Protein AF-A0A0D6QBP7-F1 (afdb_monomer)

Mean predicted aligned error: 10.0 Å

Secondary structure (DSSP, 8-state):
-----------------TTTHHHHHHHHHHHHHHTTSSSGGGEEEEEEEEEEETTEEEEEEEEEES---TTSPPEEEEEETT-S--EEE--PPPPS---GGGHHHHHHHHHHHHHHHHTTSS-TTHHHHHHHHHHHHHHHHHHT---

Solvent-accessible surface area (backbone atoms only — not comparable to full-atom values): 8855 Å² total; per-residue (Å²): 137,90,81,86,81,84,81,80,78,86,70,85,73,79,74,82,53,86,72,60,57,57,55,52,53,46,54,51,41,51,51,46,51,21,65,73,43,98,55,44,87,40,52,36,76,46,79,73,46,77,49,80,54,98,92,36,49,32,37,23,31,33,39,25,85,36,84,61,62,97,87,47,80,46,23,38,33,30,28,52,66,92,59,82,78,54,45,63,20,68,65,72,77,82,59,92,67,78,58,80,92,45,49,65,60,53,54,59,38,48,51,30,37,42,56,28,31,76,70,62,55,41,64,84,62,52,37,58,56,52,48,54,55,44,49,51,40,56,49,54,49,61,73,74,66,79,128

Organism: NCBI:txid1234668

Foldseek 3Di:
DDDDDDPDDPPPPPPPVVPPVLVVQQVVQLQQVLVVDPHSVQKDWDPWDWDDDPNWIKIWTWIDRHDDPPPDFTWIWMDTRPDRHIQTARNDAQDLADDPVCLVVLVVNLVSVVVCVVRVNDPPCPSVVRVVSNVVNVVVCVVVPDD

Sequence (147 aa):
MAGVSLCLFSGLAHAAGSGRGGSAVITEAERHVAATLPDPHAATFRNATVHAMDGAAVVCGEMAEHSPPADGVYKKFGYVQGQGDPVIFSGRPVPAKIQFNEVNSWLNDSIKLEDLEEMGCVPKGTYHHYNEQLNQVLAQRSQFGVN

pLDDT: mean 83.31, std 18.6, range [36.88, 97.94]

Structure (mmCIF, N/CA/C/O backbone):
data_AF-A0A0D6QBP7-F1
#
_entry.id   AF-A0A0D6QBP7-F1
#
loop_
_atom_site.group_PDB
_atom_site.id
_atom_site.type_symbol
_atom_site.label_atom_id
_atom_site.label_alt_id
_atom_site.label_comp_id
_atom_site.label_asym_id
_atom_site.label_entity_id
_atom_site.label_seq_id
_atom_site.pdbx_PDB_ins_code
_atom_site.Cartn_x
_atom_site.Cartn_y
_atom_site.Cartn_z
_atom_site.occupancy
_atom_site.B_iso_or_equiv
_atom_site.auth_seq_id
_atom_site.auth_comp_id
_atom_site.auth_asym_id
_atom_site.auth_atom_id
_atom_site.pdbx_PDB_model_num
ATOM 1 N N . MET A 1 1 ? 20.057 -38.664 -52.400 1.00 41.69 1 MET A N 1
ATOM 2 C CA . MET A 1 1 ? 20.230 -37.204 -52.245 1.00 41.69 1 MET A CA 1
ATOM 3 C C . MET A 1 1 ? 19.221 -36.732 -51.214 1.00 41.69 1 MET A C 1
ATOM 5 O O . MET A 1 1 ? 18.030 -36.833 -51.466 1.00 41.69 1 MET A O 1
ATOM 9 N N . ALA A 1 2 ? 19.693 -36.357 -50.025 1.00 37.66 2 ALA A N 1
ATOM 10 C CA . ALA A 1 2 ? 18.860 -35.879 -48.926 1.00 37.66 2 ALA A CA 1
ATOM 11 C C . ALA A 1 2 ? 18.540 -34.392 -49.137 1.00 37.66 2 ALA A C 1
ATOM 13 O O . ALA A 1 2 ? 19.458 -33.585 -49.250 1.00 37.66 2 ALA A O 1
ATOM 14 N N . GLY A 1 3 ? 17.255 -34.045 -49.215 1.00 43.06 3 GLY A N 1
ATOM 15 C CA . GLY A 1 3 ? 16.775 -32.665 -49.245 1.00 43.06 3 GLY A CA 1
ATOM 16 C C . GLY A 1 3 ? 16.045 -32.359 -47.944 1.00 43.06 3 GLY A C 1
ATOM 17 O O . GLY A 1 3 ? 14.902 -32.769 -47.770 1.00 43.06 3 GLY A O 1
ATOM 18 N N . VAL A 1 4 ? 16.725 -31.684 -47.018 1.00 47.56 4 VAL A N 1
ATOM 19 C CA . VAL A 1 4 ? 16.143 -31.185 -45.768 1.00 47.56 4 VAL A CA 1
ATOM 20 C C . VAL A 1 4 ? 15.403 -29.888 -46.089 1.00 47.56 4 VAL A C 1
ATOM 22 O O . VAL A 1 4 ? 16.023 -28.916 -46.511 1.00 47.56 4 VAL A O 1
ATOM 25 N N . SER A 1 5 ? 14.084 -29.867 -45.901 1.00 51.81 5 SER A N 1
ATOM 26 C CA . SER A 1 5 ? 13.292 -28.637 -45.944 1.00 51.81 5 SER A CA 1
ATOM 27 C C . SER A 1 5 ? 13.037 -28.182 -44.508 1.00 51.81 5 SER A C 1
ATOM 29 O O . SER A 1 5 ? 12.222 -28.765 -43.795 1.00 51.81 5 SER A O 1
ATOM 31 N N . LEU A 1 6 ? 13.805 -27.185 -44.058 1.00 46.25 6 LEU A N 1
ATOM 32 C CA . LEU A 1 6 ? 13.547 -26.470 -42.811 1.00 46.25 6 LEU A CA 1
ATOM 33 C C . LEU A 1 6 ? 12.412 -25.469 -43.052 1.00 46.25 6 LEU A C 1
ATOM 35 O O . LEU A 1 6 ? 12.645 -24.368 -43.548 1.00 46.25 6 LEU A O 1
ATOM 39 N N . CYS A 1 7 ? 11.186 -25.826 -42.674 1.00 51.19 7 CYS A N 1
ATOM 40 C CA . CYS A 1 7 ? 10.140 -24.831 -42.471 1.00 51.19 7 CYS A CA 1
ATOM 41 C C . CYS A 1 7 ? 10.378 -24.160 -41.114 1.00 51.19 7 CYS A C 1
ATOM 43 O O . CYS A 1 7 ? 10.208 -24.764 -40.056 1.00 51.19 7 CYS A O 1
ATOM 45 N N . LEU A 1 8 ? 10.838 -22.911 -41.176 1.00 44.03 8 LEU A N 1
ATOM 46 C CA . LEU A 1 8 ? 11.037 -22.017 -40.044 1.00 44.03 8 LEU A CA 1
ATOM 47 C C . LEU A 1 8 ? 9.694 -21.784 -39.339 1.00 44.03 8 LEU A C 1
ATOM 49 O O . LEU A 1 8 ? 8.816 -21.098 -39.858 1.00 44.03 8 LEU A O 1
ATOM 53 N N . PHE A 1 9 ? 9.541 -22.352 -38.145 1.00 42.59 9 PHE A N 1
ATOM 54 C CA . PHE A 1 9 ? 8.494 -21.963 -37.212 1.00 42.59 9 PHE A CA 1
ATOM 55 C C . PHE A 1 9 ? 8.791 -20.538 -36.731 1.00 42.59 9 PHE A C 1
ATOM 57 O O . PHE A 1 9 ? 9.689 -20.326 -35.917 1.00 42.59 9 PHE A O 1
ATOM 64 N N . SER A 1 10 ? 8.037 -19.552 -37.216 1.00 49.81 10 SER A N 1
ATOM 65 C CA . SER A 1 10 ? 7.959 -18.226 -36.596 1.00 49.81 10 SER A CA 1
ATOM 66 C C . SER A 1 10 ? 7.174 -18.331 -35.288 1.00 49.81 10 SER A C 1
ATOM 68 O O . SER A 1 10 ? 6.018 -17.930 -35.196 1.00 49.81 10 SER A O 1
ATOM 70 N N . GLY A 1 11 ? 7.800 -18.912 -34.267 1.00 39.12 11 GLY A N 1
ATOM 71 C CA . GLY A 1 11 ? 7.366 -18.738 -32.891 1.00 39.12 11 GLY A CA 1
ATOM 72 C C . GLY A 1 11 ? 7.745 -17.332 -32.444 1.00 39.12 11 GLY A C 1
ATOM 73 O O . GLY A 1 11 ? 8.928 -17.044 -32.267 1.00 39.12 11 GLY A O 1
ATOM 74 N N . LEU A 1 12 ? 6.757 -16.454 -32.248 1.00 45.16 12 LEU A N 1
ATOM 75 C CA . LEU A 1 12 ? 6.937 -15.277 -31.402 1.00 45.16 12 LEU A CA 1
ATOM 76 C C . LEU A 1 12 ? 7.110 -15.788 -29.965 1.00 45.16 12 LEU A C 1
ATOM 78 O O . LEU A 1 12 ? 6.155 -15.937 -29.206 1.00 45.16 12 LEU A O 1
ATOM 82 N N . ALA A 1 13 ? 8.345 -16.122 -29.606 1.00 42.44 13 ALA A N 1
ATOM 83 C CA . ALA A 1 13 ? 8.720 -16.322 -28.224 1.00 42.44 13 ALA A CA 1
ATOM 84 C C . ALA A 1 13 ? 8.676 -14.950 -27.537 1.00 42.44 13 ALA A C 1
ATOM 86 O O . ALA A 1 13 ? 9.633 -14.181 -27.608 1.00 42.44 13 ALA A O 1
ATOM 87 N N . HIS A 1 14 ? 7.563 -14.634 -26.868 1.00 42.44 14 HIS A N 1
ATOM 88 C CA . HIS A 1 14 ? 7.611 -13.708 -25.741 1.00 42.44 14 HIS A CA 1
ATOM 89 C C . HIS A 1 14 ? 8.480 -14.380 -24.682 1.00 42.44 14 HIS A C 1
ATOM 91 O O . HIS A 1 14 ? 8.023 -15.218 -23.904 1.00 42.44 14 HIS A O 1
ATOM 97 N N . ALA A 1 15 ? 9.774 -14.076 -24.728 1.00 41.31 15 ALA A N 1
ATOM 98 C CA . ALA A 1 15 ? 10.716 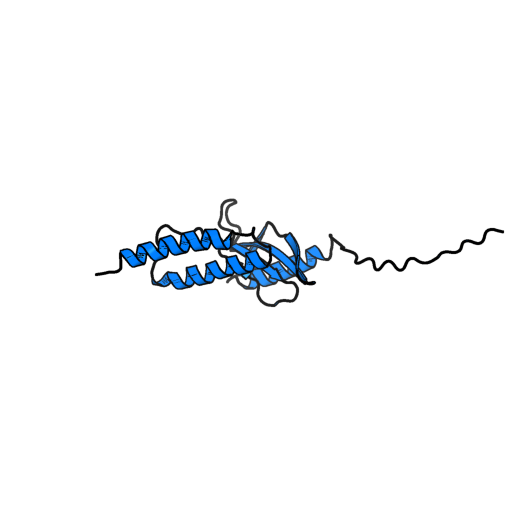-14.479 -23.712 1.00 41.31 15 ALA A CA 1
ATOM 99 C C . ALA A 1 15 ? 10.310 -13.796 -22.402 1.00 41.31 15 ALA A C 1
ATOM 101 O O . ALA A 1 15 ? 10.693 -12.661 -22.123 1.00 41.31 15 ALA A O 1
ATOM 102 N N . ALA A 1 16 ? 9.537 -14.514 -21.590 1.00 46.12 16 ALA A N 1
ATOM 103 C CA . ALA A 1 16 ? 9.472 -14.315 -20.155 1.00 46.12 16 ALA A CA 1
ATOM 104 C C . ALA A 1 16 ? 10.875 -14.594 -19.587 1.00 46.12 16 ALA A C 1
ATOM 106 O O . ALA A 1 16 ? 11.201 -15.694 -19.150 1.00 46.12 16 ALA A O 1
ATOM 107 N N . GLY A 1 17 ? 11.753 -13.595 -19.683 1.00 36.88 17 GLY A N 1
ATOM 108 C CA . GLY A 1 17 ? 13.085 -13.601 -19.094 1.00 36.88 17 GLY A CA 1
ATOM 109 C C . GLY A 1 17 ? 12.993 -13.330 -17.597 1.00 36.88 17 GLY A C 1
ATOM 110 O O . GLY A 1 17 ? 13.291 -12.224 -17.142 1.00 36.88 17 GLY A O 1
ATOM 111 N N . SER A 1 18 ? 12.594 -14.344 -16.834 1.00 51.38 18 SER A N 1
ATOM 112 C CA . SER A 1 18 ? 12.415 -14.344 -15.376 1.00 51.38 18 SER A CA 1
ATOM 113 C C . SER A 1 18 ? 13.728 -14.263 -14.573 1.00 51.38 18 SER A C 1
ATOM 115 O O . SER A 1 18 ? 13.892 -14.956 -13.577 1.00 51.38 18 SER A O 1
ATOM 117 N N . GLY A 1 19 ? 14.688 -13.429 -14.985 1.00 51.69 19 GLY A N 1
ATOM 118 C CA . GLY A 1 19 ? 15.962 -13.293 -14.260 1.00 51.69 19 GLY A CA 1
ATOM 119 C C . GLY A 1 19 ? 16.646 -11.929 -14.342 1.00 51.69 19 GLY A C 1
ATOM 120 O O . GLY A 1 19 ? 17.318 -11.537 -13.397 1.00 51.69 19 GLY A O 1
ATOM 121 N N . ARG A 1 20 ? 16.459 -11.168 -15.429 1.00 53.72 20 ARG A N 1
ATOM 122 C CA . ARG A 1 20 ? 17.006 -9.798 -15.560 1.00 53.72 20 ARG A CA 1
ATOM 123 C C . ARG A 1 20 ? 15.931 -8.723 -15.662 1.00 53.72 20 ARG A C 1
ATOM 125 O O . ARG A 1 20 ? 16.102 -7.661 -15.079 1.00 53.72 20 ARG A O 1
ATOM 132 N N . GLY A 1 21 ? 14.821 -9.016 -16.345 1.00 61.56 21 GLY A N 1
ATOM 133 C CA . GLY A 1 21 ? 13.694 -8.086 -16.459 1.00 61.56 21 GLY A CA 1
ATOM 134 C C . GLY A 1 21 ? 13.027 -7.841 -15.108 1.00 61.56 21 GLY A C 1
ATOM 135 O O . GLY A 1 21 ? 12.913 -6.699 -14.688 1.00 61.56 21 GLY A O 1
ATOM 136 N N . GLY A 1 22 ? 12.697 -8.911 -14.375 1.00 76.69 22 GLY A N 1
ATOM 137 C CA . GLY A 1 22 ? 12.060 -8.796 -13.057 1.00 76.69 22 GLY A CA 1
ATOM 138 C C . GLY A 1 22 ? 12.883 -7.990 -12.049 1.00 76.69 22 GLY A C 1
ATOM 139 O O . GLY A 1 22 ? 12.332 -7.147 -11.356 1.00 76.69 22 GLY A O 1
ATOM 140 N N . SER A 1 23 ? 14.209 -8.171 -12.025 1.00 85.88 23 SER A N 1
ATOM 141 C CA . SER A 1 23 ? 15.084 -7.396 -11.136 1.00 85.88 23 SER A CA 1
ATOM 142 C C . SER A 1 23 ? 15.069 -5.902 -11.461 1.00 85.88 23 SER A C 1
ATOM 144 O O . SER A 1 23 ? 15.041 -5.099 -10.538 1.00 85.88 23 SER A O 1
ATOM 146 N N . ALA A 1 24 ? 15.070 -5.522 -12.743 1.00 91.94 24 ALA A N 1
ATOM 147 C CA . ALA A 1 24 ? 15.031 -4.114 -13.134 1.00 91.94 24 ALA A CA 1
ATOM 148 C C . ALA A 1 24 ? 13.698 -3.450 -12.754 1.00 91.94 24 ALA A C 1
ATOM 150 O O . ALA A 1 24 ? 13.706 -2.336 -12.236 1.00 91.94 24 ALA A O 1
ATOM 151 N N . VAL A 1 25 ? 12.576 -4.153 -12.954 1.00 93.44 25 VAL A N 1
ATOM 152 C CA . VAL A 1 25 ? 11.239 -3.654 -12.591 1.00 93.44 25 VAL A CA 1
ATOM 153 C C . VAL A 1 25 ? 11.081 -3.547 -11.071 1.00 93.44 25 VAL A C 1
ATOM 155 O O . VAL A 1 25 ? 10.531 -2.564 -10.585 1.00 93.44 25 VAL A O 1
ATOM 158 N N . ILE A 1 26 ? 11.62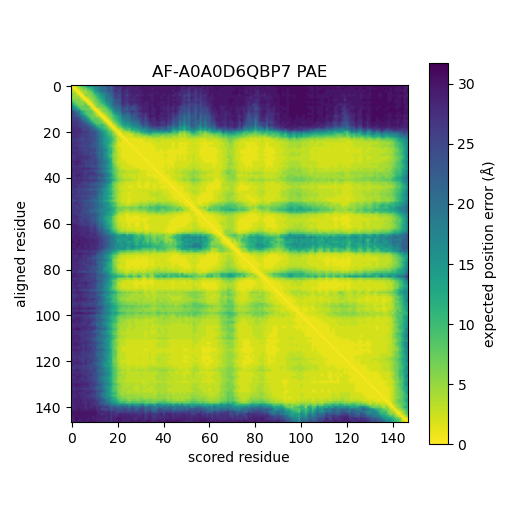1 -4.499 -10.299 1.00 95.88 26 ILE A N 1
ATOM 159 C CA . ILE A 1 26 ? 11.655 -4.396 -8.831 1.00 95.88 26 ILE A CA 1
ATOM 160 C C . ILE A 1 26 ? 12.476 -3.176 -8.400 1.00 95.88 26 ILE A C 1
ATOM 162 O O . ILE A 1 26 ? 11.995 -2.389 -7.599 1.00 95.88 26 ILE A O 1
ATOM 166 N N . THR A 1 27 ? 13.671 -2.961 -8.959 1.00 95.69 27 THR A N 1
ATOM 167 C CA . THR A 1 27 ? 14.502 -1.794 -8.612 1.00 95.69 27 THR A CA 1
ATOM 168 C C . THR A 1 27 ? 13.834 -0.462 -8.969 1.00 95.69 27 THR A C 1
ATOM 170 O O . THR A 1 27 ? 13.998 0.525 -8.254 1.00 95.69 27 THR A O 1
ATOM 173 N N . GLU A 1 28 ? 13.094 -0.407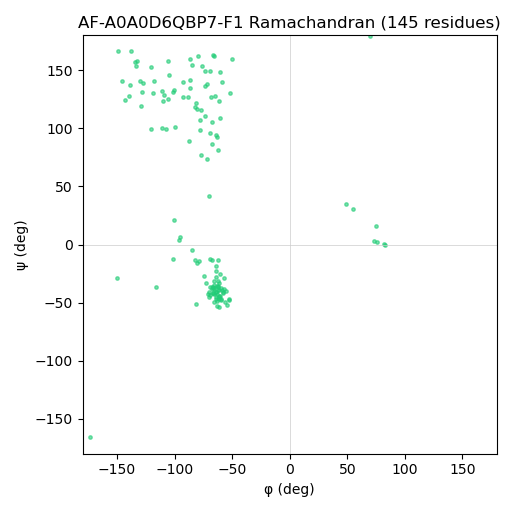 -10.077 1.00 95.62 28 GLU A N 1
ATOM 174 C CA . GLU A 1 28 ? 12.253 0.741 -10.428 1.00 95.62 28 GLU A CA 1
ATOM 175 C C . GLU A 1 28 ? 11.177 0.965 -9.358 1.00 95.62 28 GLU A C 1
ATOM 177 O O . GLU A 1 28 ? 11.131 2.042 -8.765 1.00 95.62 28 GLU A O 1
ATOM 182 N N . ALA A 1 29 ? 10.394 -0.067 -9.034 1.00 96.81 29 ALA A N 1
ATOM 183 C CA . ALA A 1 29 ? 9.356 -0.002 -8.010 1.00 96.81 29 ALA A CA 1
ATOM 184 C C . ALA A 1 29 ? 9.906 0.439 -6.646 1.00 96.81 29 ALA A C 1
ATOM 186 O O . ALA A 1 29 ? 9.388 1.376 -6.046 1.00 96.81 29 ALA A O 1
ATOM 187 N N . GLU A 1 30 ? 10.987 -0.184 -6.173 1.00 96.62 30 GLU A N 1
ATOM 188 C CA . GLU A 1 30 ? 11.644 0.151 -4.906 1.00 96.62 30 GLU A CA 1
ATOM 189 C C . GLU A 1 30 ? 12.104 1.609 -4.880 1.00 96.62 30 GLU A C 1
ATOM 191 O O . GLU A 1 30 ? 11.935 2.284 -3.870 1.00 96.62 30 GLU A O 1
ATOM 196 N N . ARG A 1 31 ? 12.616 2.144 -5.997 1.00 96.19 31 ARG A N 1
ATOM 197 C CA . ARG A 1 31 ? 12.985 3.563 -6.095 1.00 96.19 31 ARG A CA 1
ATOM 198 C C . ARG A 1 31 ? 11.769 4.476 -5.942 1.00 96.19 31 ARG A C 1
ATOM 200 O O . ARG A 1 31 ? 11.842 5.445 -5.191 1.00 96.19 31 ARG A O 1
ATOM 207 N N . HIS A 1 32 ? 10.676 4.179 -6.644 1.00 97.50 32 HIS A N 1
ATOM 208 C CA . HIS A 1 32 ? 9.440 4.964 -6.564 1.00 97.50 32 HIS A CA 1
ATOM 209 C C . HIS A 1 32 ? 8.822 4.901 -5.162 1.00 97.50 32 HIS A C 1
ATOM 211 O O . HIS A 1 32 ? 8.396 5.918 -4.624 1.00 97.50 32 HIS A O 1
ATOM 217 N N . VAL A 1 33 ? 8.836 3.727 -4.533 1.00 96.56 33 VAL A N 1
ATOM 218 C CA . VAL A 1 33 ? 8.313 3.513 -3.178 1.00 96.56 33 VAL A CA 1
ATOM 219 C C . VAL A 1 33 ? 9.195 4.192 -2.129 1.00 96.56 33 VAL A C 1
ATOM 221 O O . VAL A 1 33 ? 8.675 4.908 -1.276 1.00 96.56 33 VAL A O 1
ATOM 224 N N . ALA A 1 34 ? 10.520 4.062 -2.221 1.00 95.62 34 ALA A N 1
ATOM 225 C CA . ALA A 1 34 ? 11.462 4.740 -1.330 1.00 95.62 34 ALA A CA 1
ATOM 226 C C . ALA A 1 34 ? 11.320 6.267 -1.391 1.00 95.62 34 ALA A C 1
ATOM 228 O O . ALA A 1 34 ? 11.394 6.929 -0.361 1.00 95.62 34 ALA A O 1
ATOM 229 N N . ALA A 1 35 ? 11.062 6.829 -2.576 1.00 95.88 35 ALA A N 1
ATOM 230 C CA . ALA A 1 35 ? 10.875 8.269 -2.760 1.00 95.88 35 ALA A CA 1
ATOM 231 C C . ALA A 1 35 ? 9.663 8.847 -2.000 1.00 95.88 35 ALA A C 1
ATOM 233 O O . ALA A 1 35 ? 9.559 10.063 -1.864 1.00 95.88 35 ALA A O 1
ATOM 234 N N . THR A 1 36 ? 8.762 8.000 -1.486 1.00 93.88 36 THR A N 1
ATOM 235 C CA . THR A 1 36 ? 7.640 8.425 -0.631 1.00 93.88 36 THR A CA 1
ATOM 236 C C . THR A 1 36 ? 8.025 8.620 0.838 1.00 93.88 36 THR A C 1
ATOM 238 O O . THR A 1 36 ? 7.241 9.178 1.610 1.00 93.88 36 THR A O 1
ATOM 241 N N . LEU A 1 37 ? 9.206 8.148 1.248 1.00 92.00 37 LEU A N 1
ATOM 242 C CA . LEU A 1 37 ? 9.710 8.316 2.605 1.00 92.00 37 LEU A CA 1
ATOM 243 C C . LEU A 1 37 ? 10.417 9.670 2.775 1.00 92.00 37 LEU A C 1
ATOM 245 O O . LEU A 1 37 ? 10.980 10.194 1.812 1.00 92.00 37 LEU A O 1
ATOM 249 N N . PRO A 1 38 ? 10.469 10.211 4.008 1.00 91.31 38 PRO A N 1
ATOM 250 C CA . PRO A 1 38 ? 11.287 11.383 4.319 1.00 91.31 38 PRO A CA 1
ATOM 251 C C . PRO A 1 38 ? 12.775 11.179 3.999 1.00 91.31 38 PRO A C 1
ATOM 253 O O . PRO A 1 38 ? 13.428 12.097 3.506 1.00 91.31 38 PRO A O 1
ATOM 256 N N . ASP A 1 39 ? 13.295 9.974 4.262 1.00 92.19 39 ASP A N 1
ATOM 257 C CA . ASP A 1 39 ? 14.629 9.530 3.853 1.00 92.19 39 ASP A CA 1
ATOM 258 C C . ASP A 1 39 ? 14.521 8.279 2.959 1.00 92.19 39 ASP A C 1
ATOM 260 O O . ASP A 1 39 ? 14.374 7.160 3.466 1.00 92.19 39 ASP A O 1
ATOM 264 N N . PRO A 1 40 ? 14.612 8.432 1.625 1.00 93.00 40 PRO A N 1
ATOM 265 C CA . PRO A 1 40 ? 14.536 7.312 0.689 1.00 93.00 40 PRO A CA 1
ATOM 266 C C . PRO A 1 40 ? 15.631 6.256 0.882 1.00 93.00 40 PRO A C 1
ATOM 268 O O . PRO A 1 40 ? 15.436 5.093 0.530 1.00 93.00 40 PRO A O 1
ATOM 271 N N . HIS A 1 41 ? 16.786 6.621 1.444 1.00 91.56 41 HIS A N 1
ATOM 272 C CA . HIS A 1 41 ? 17.897 5.687 1.638 1.00 91.56 41 HIS A CA 1
ATOM 273 C C . HIS A 1 41 ? 17.706 4.773 2.851 1.00 91.56 41 HIS A C 1
ATOM 275 O O . HIS A 1 41 ? 18.401 3.764 2.972 1.00 91.56 41 HIS A O 1
ATOM 281 N N . ALA A 1 42 ? 16.753 5.093 3.727 1.00 90.44 42 ALA A N 1
ATOM 282 C CA . ALA A 1 42 ? 16.411 4.286 4.889 1.00 90.44 42 ALA A CA 1
ATOM 283 C C . ALA A 1 42 ? 15.416 3.153 4.579 1.00 90.44 42 ALA A C 1
ATOM 285 O O . ALA A 1 42 ? 15.099 2.366 5.474 1.00 90.44 42 ALA A O 1
ATOM 286 N N . ALA A 1 43 ? 14.896 3.067 3.351 1.00 93.50 43 ALA A N 1
ATOM 287 C CA . ALA A 1 43 ? 13.894 2.075 2.987 1.00 93.50 43 ALA A CA 1
ATOM 288 C C . ALA A 1 43 ? 14.455 0.646 3.068 1.00 93.50 43 ALA A C 1
ATOM 290 O O . ALA A 1 43 ? 15.470 0.319 2.453 1.00 93.50 43 ALA A O 1
ATOM 291 N N . THR A 1 44 ? 13.759 -0.229 3.794 1.00 93.38 44 THR A N 1
ATOM 292 C CA . THR A 1 44 ? 14.021 -1.673 3.784 1.00 93.38 44 THR A CA 1
ATOM 293 C C . THR A 1 44 ? 12.871 -2.387 3.088 1.00 93.38 44 THR A C 1
ATOM 295 O O . THR A 1 44 ? 11.726 -2.276 3.527 1.00 93.38 44 THR A O 1
ATOM 298 N N . PHE A 1 45 ? 13.180 -3.153 2.042 1.00 94.25 45 PHE A N 1
ATOM 299 C CA . PHE A 1 45 ? 12.203 -3.897 1.248 1.00 94.25 45 PHE A CA 1
ATOM 300 C C . PHE A 1 45 ? 12.241 -5.394 1.551 1.00 94.25 45 PHE A C 1
ATOM 302 O O . PHE A 1 45 ? 13.299 -5.965 1.824 1.00 94.25 45 PHE A O 1
ATOM 309 N N . ARG A 1 46 ? 11.080 -6.049 1.490 1.00 93.88 46 ARG A N 1
ATOM 310 C CA . ARG A 1 46 ? 10.961 -7.511 1.553 1.00 93.88 46 ARG A CA 1
ATOM 311 C C . ARG A 1 46 ? 9.759 -8.002 0.755 1.00 93.88 46 ARG A C 1
ATOM 313 O O . ARG A 1 46 ? 8.873 -7.226 0.406 1.00 93.88 46 ARG A O 1
ATOM 320 N N . ASN A 1 47 ? 9.717 -9.313 0.513 1.00 93.75 47 ASN A N 1
ATOM 321 C CA . ASN A 1 47 ? 8.585 -9.995 -0.124 1.00 93.75 47 ASN A CA 1
ATOM 322 C C . ASN A 1 47 ? 8.195 -9.408 -1.497 1.00 93.75 47 ASN A C 1
ATOM 324 O O . ASN A 1 47 ? 7.026 -9.446 -1.873 1.00 93.75 47 ASN A O 1
ATOM 328 N N . ALA A 1 48 ? 9.169 -8.868 -2.240 1.00 95.56 48 ALA A N 1
ATOM 329 C CA . ALA A 1 48 ? 8.941 -8.322 -3.571 1.00 95.56 48 ALA A CA 1
ATOM 330 C C . ALA A 1 48 ? 8.603 -9.444 -4.563 1.00 95.56 48 ALA A C 1
ATOM 332 O O . ALA A 1 48 ? 9.339 -10.423 -4.707 1.00 95.56 48 ALA A O 1
ATOM 333 N N . THR A 1 49 ? 7.486 -9.286 -5.260 1.00 95.69 49 THR A N 1
ATOM 334 C CA . THR A 1 49 ? 6.978 -10.208 -6.276 1.00 95.69 49 THR A CA 1
ATOM 335 C C . THR A 1 49 ? 6.548 -9.421 -7.503 1.00 95.69 49 THR A C 1
ATOM 337 O O . THR A 1 49 ? 6.228 -8.238 -7.405 1.00 95.69 49 THR A O 1
ATOM 340 N N . VAL A 1 50 ? 6.583 -10.070 -8.668 1.00 96.00 50 VAL A N 1
ATOM 341 C CA . VAL A 1 50 ? 6.201 -9.454 -9.941 1.00 96.00 50 VAL A CA 1
ATOM 342 C C . VAL A 1 50 ? 5.183 -10.341 -10.634 1.00 96.00 50 VAL A C 1
ATOM 344 O O . VAL A 1 50 ? 5.423 -11.539 -10.805 1.00 96.00 50 VAL A O 1
ATOM 347 N N . HIS A 1 51 ? 4.085 -9.750 -11.087 1.00 95.12 51 HIS A N 1
ATOM 348 C CA . HIS A 1 51 ? 3.100 -10.406 -11.944 1.00 95.12 51 HIS A CA 1
ATOM 349 C C . HIS A 1 51 ? 2.639 -9.473 -13.060 1.00 95.12 51 HIS A C 1
ATOM 351 O O . HIS A 1 51 ? 2.929 -8.282 -13.054 1.00 95.12 51 HIS A O 1
ATOM 357 N N . ALA A 1 52 ? 1.960 -10.025 -14.061 1.00 92.69 52 ALA A N 1
ATOM 358 C CA . ALA A 1 52 ? 1.407 -9.243 -15.161 1.00 92.69 52 ALA A CA 1
ATOM 359 C C . ALA A 1 52 ? -0.048 -8.847 -14.866 1.00 92.69 52 ALA A C 1
ATOM 361 O O . ALA A 1 52 ? -0.821 -9.672 -14.378 1.00 92.69 52 ALA A O 1
ATOM 362 N N . MET A 1 53 ? -0.420 -7.618 -15.217 1.00 87.50 53 MET A N 1
ATOM 363 C CA . MET A 1 53 ? -1.780 -7.080 -15.147 1.00 87.50 53 MET A CA 1
ATOM 364 C C . MET A 1 53 ? -1.998 -6.157 -16.348 1.00 87.50 53 MET A C 1
ATOM 366 O O . MET A 1 53 ? -1.198 -5.255 -16.576 1.00 87.50 53 MET A O 1
ATOM 370 N N . ASP A 1 54 ? -3.033 -6.413 -17.150 1.00 85.06 54 ASP A N 1
ATOM 371 C CA . ASP A 1 54 ? -3.426 -5.579 -18.301 1.00 85.06 54 ASP A CA 1
ATOM 372 C C . ASP A 1 54 ? -2.283 -5.193 -19.263 1.00 85.06 54 ASP A C 1
ATOM 374 O O . ASP A 1 54 ? -2.250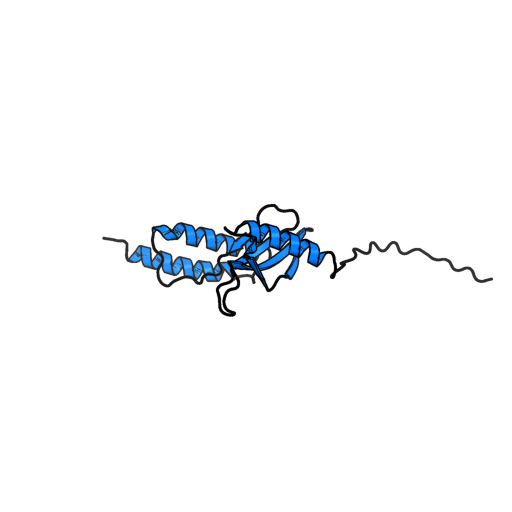 -4.109 -19.841 1.00 85.06 54 ASP A O 1
ATOM 378 N N . GLY A 1 55 ? -1.321 -6.103 -19.456 1.00 85.00 55 GLY A N 1
ATOM 379 C CA . GLY A 1 55 ? -0.168 -5.889 -20.338 1.00 85.00 55 GLY A CA 1
ATOM 380 C C . GLY A 1 55 ? 0.985 -5.087 -19.721 1.00 85.00 55 GLY A C 1
ATOM 381 O O . GLY A 1 55 ? 2.004 -4.907 -20.386 1.00 85.00 55 GLY A O 1
ATOM 382 N N . ALA A 1 56 ? 0.869 -4.665 -18.461 1.00 89.19 56 ALA A N 1
ATOM 383 C CA . ALA A 1 56 ? 1.946 -4.090 -17.662 1.00 89.19 56 ALA A CA 1
ATOM 384 C C . ALA A 1 56 ? 2.450 -5.088 -16.604 1.00 89.19 56 ALA A C 1
ATOM 386 O O . ALA A 1 56 ? 1.753 -6.031 -16.220 1.00 89.19 56 ALA A O 1
ATOM 387 N N . ALA A 1 57 ? 3.679 -4.888 -16.126 1.00 94.81 57 ALA A N 1
ATOM 388 C CA . ALA A 1 57 ? 4.182 -5.591 -14.951 1.00 94.81 57 ALA A CA 1
ATOM 389 C C . ALA A 1 57 ? 3.777 -4.831 -13.683 1.00 94.81 57 ALA A C 1
ATOM 391 O O . ALA A 1 57 ? 3.936 -3.616 -13.609 1.00 94.81 57 ALA A O 1
ATOM 392 N N . VAL A 1 58 ? 3.293 -5.549 -12.679 1.00 96.69 58 VAL A N 1
ATOM 393 C CA . VAL A 1 58 ? 2.989 -5.031 -11.347 1.00 96.69 58 VAL A CA 1
ATOM 394 C C . VAL A 1 58 ? 3.982 -5.626 -10.366 1.00 96.69 58 VAL A C 1
ATOM 396 O O . VAL A 1 58 ? 4.224 -6.833 -10.377 1.00 96.69 58 VAL A O 1
ATOM 399 N N . VAL A 1 59 ? 4.564 -4.778 -9.525 1.00 97.62 59 VAL A N 1
ATOM 400 C CA . VAL A 1 59 ? 5.420 -5.172 -8.410 1.00 97.62 59 VAL A CA 1
ATOM 401 C C . VAL A 1 59 ? 4.653 -4.985 -7.118 1.00 97.62 59 VAL A C 1
ATOM 403 O O . VAL A 1 59 ? 4.192 -3.884 -6.826 1.00 97.62 59 VAL A O 1
ATOM 406 N N . CYS A 1 60 ? 4.570 -6.045 -6.329 1.00 97.94 60 CYS A N 1
ATOM 407 C CA . CYS A 1 60 ? 3.960 -6.031 -5.009 1.00 97.94 60 CYS A CA 1
ATOM 408 C C . CYS A 1 60 ? 5.005 -6.388 -3.967 1.00 97.94 60 CYS A C 1
ATOM 410 O O . CYS A 1 60 ? 5.823 -7.283 -4.189 1.00 97.94 60 CYS A O 1
ATOM 412 N N . GLY A 1 61 ? 4.969 -5.733 -2.816 1.00 96.88 61 GLY A N 1
ATOM 413 C CA . GLY A 1 61 ? 5.912 -6.038 -1.755 1.00 96.88 61 GLY A CA 1
ATOM 414 C C . GLY A 1 61 ? 5.617 -5.308 -0.462 1.00 96.88 61 GLY A C 1
ATOM 415 O O . GLY A 1 61 ? 4.536 -4.758 -0.243 1.00 96.88 61 GLY A O 1
ATOM 416 N N . GLU A 1 62 ? 6.608 -5.332 0.415 1.00 96.06 62 GLU A N 1
ATOM 417 C CA . GLU A 1 62 ? 6.547 -4.714 1.726 1.00 96.06 62 GLU A CA 1
ATOM 418 C C . GLU A 1 62 ? 7.752 -3.798 1.940 1.00 96.06 62 GLU A C 1
ATOM 420 O O . GLU A 1 62 ? 8.878 -4.150 1.585 1.00 96.06 62 GLU A O 1
ATOM 425 N N . MET A 1 63 ? 7.516 -2.632 2.538 1.00 95.06 63 MET A N 1
ATOM 426 C CA . MET A 1 63 ? 8.531 -1.628 2.847 1.00 95.06 63 MET A CA 1
ATOM 427 C C . MET A 1 63 ? 8.411 -1.188 4.306 1.00 95.06 63 MET A C 1
ATOM 429 O O . MET A 1 63 ? 7.313 -0.956 4.810 1.00 95.06 63 MET A O 1
ATOM 433 N N . ALA A 1 64 ? 9.544 -0.988 4.964 1.00 91.88 64 ALA A N 1
ATOM 434 C CA . ALA A 1 64 ? 9.621 -0.243 6.209 1.00 91.88 64 ALA A CA 1
ATOM 435 C C . ALA A 1 64 ? 10.556 0.962 6.085 1.00 91.88 64 ALA A C 1
ATOM 437 O O . ALA A 1 64 ? 11.489 0.973 5.281 1.00 91.88 64 ALA A O 1
ATOM 438 N N . GLU A 1 65 ? 10.277 1.972 6.902 1.00 86.44 65 GLU A N 1
ATOM 439 C CA . GLU A 1 65 ? 11.187 3.084 7.149 1.00 86.44 65 GLU A CA 1
ATOM 440 C C . GLU A 1 65 ? 12.192 2.619 8.208 1.00 86.44 65 GLU A C 1
ATOM 442 O O . GLU A 1 65 ? 11.796 2.236 9.311 1.00 86.44 65 GLU A O 1
ATOM 447 N N . HIS A 1 66 ? 13.476 2.596 7.845 1.00 80.69 66 HIS A N 1
ATOM 448 C CA . HIS A 1 66 ? 14.564 1.933 8.572 1.00 80.69 66 HIS A CA 1
ATOM 449 C C . HIS A 1 66 ? 14.481 0.402 8.532 1.00 80.69 66 HIS A C 1
ATOM 451 O O . HIS A 1 66 ? 13.608 -0.175 7.891 1.00 80.69 66 HIS A O 1
ATOM 457 N N . SER A 1 67 ? 15.448 -0.271 9.160 1.00 74.12 67 SER A N 1
ATOM 458 C CA . SER A 1 67 ? 15.435 -1.722 9.357 1.00 74.12 67 SER A CA 1
ATOM 459 C C . SER A 1 67 ? 14.682 -2.045 10.650 1.00 74.12 67 SER A C 1
ATOM 461 O O . SER A 1 67 ? 15.307 -2.068 11.716 1.00 74.12 67 SER A O 1
ATOM 463 N N . PRO A 1 68 ? 13.349 -2.232 10.610 1.00 73.19 68 PRO A N 1
ATOM 464 C CA . PRO A 1 68 ? 12.600 -2.557 11.807 1.00 73.19 68 PRO A CA 1
ATOM 465 C C . PRO A 1 68 ? 12.996 -3.954 12.315 1.00 73.19 68 PRO A C 1
ATOM 467 O O . PRO A 1 68 ? 13.551 -4.766 11.565 1.00 73.19 68 PRO A O 1
ATOM 470 N N . PRO A 1 69 ? 12.673 -4.270 13.579 1.00 67.62 69 PRO A N 1
ATOM 471 C CA . PRO A 1 69 ? 12.688 -5.643 14.073 1.00 67.62 69 PRO A CA 1
ATOM 472 C C . PRO A 1 69 ? 11.902 -6.587 13.147 1.00 67.62 69 PRO A C 1
ATOM 474 O O . PRO A 1 69 ? 11.039 -6.151 12.384 1.00 67.62 69 PRO A O 1
ATOM 477 N N . ALA A 1 70 ? 12.168 -7.894 13.219 1.00 68.88 70 ALA A N 1
ATOM 478 C CA . ALA A 1 70 ? 11.534 -8.881 12.336 1.00 68.88 70 ALA A CA 1
ATOM 479 C C . ALA A 1 70 ? 9.988 -8.876 12.404 1.00 68.88 70 ALA A C 1
ATOM 481 O O . ALA A 1 70 ? 9.322 -9.177 11.410 1.00 68.88 70 ALA A O 1
ATOM 482 N N . ASP A 1 71 ? 9.435 -8.502 13.559 1.00 68.12 71 ASP A N 1
ATOM 483 C CA . ASP A 1 71 ? 8.012 -8.337 13.877 1.00 68.12 71 ASP A CA 1
ATOM 484 C C . ASP A 1 71 ? 7.503 -6.891 13.725 1.00 68.12 71 ASP A C 1
ATOM 486 O O . ASP A 1 71 ? 6.360 -6.588 14.069 1.00 68.12 71 ASP A O 1
ATOM 490 N N . GLY A 1 72 ? 8.332 -5.988 13.205 1.00 71.25 72 GLY A N 1
ATOM 491 C CA . GLY A 1 72 ? 7.946 -4.608 12.957 1.00 71.25 72 GLY A CA 1
ATOM 492 C C . GLY A 1 72 ? 6.876 -4.468 11.876 1.00 71.25 72 GLY A C 1
ATOM 493 O O . GLY A 1 72 ? 6.630 -5.364 11.064 1.00 71.25 72 GLY A O 1
ATOM 494 N N . VAL A 1 73 ? 6.230 -3.304 11.858 1.00 79.06 73 VAL A N 1
ATOM 495 C CA . VAL A 1 73 ? 5.175 -2.993 10.891 1.00 79.06 73 VAL A CA 1
ATOM 496 C C . VAL A 1 73 ? 5.811 -2.650 9.549 1.00 79.06 73 VAL A C 1
ATOM 498 O O . VAL A 1 73 ? 6.512 -1.648 9.422 1.00 79.06 73 VAL A O 1
ATOM 501 N N . TYR A 1 74 ? 5.535 -3.473 8.542 1.00 90.62 74 TYR A N 1
ATOM 502 C CA . TYR A 1 74 ? 5.864 -3.162 7.158 1.00 90.62 74 TYR A CA 1
ATOM 503 C C . TYR A 1 74 ? 4.616 -2.656 6.438 1.00 90.62 74 TYR A C 1
ATOM 505 O O . TYR A 1 74 ? 3.548 -3.269 6.502 1.00 90.62 74 TYR A O 1
ATOM 513 N N . LYS A 1 75 ? 4.776 -1.549 5.718 1.00 94.38 75 LYS A N 1
ATOM 514 C CA . LYS A 1 75 ? 3.781 -1.005 4.797 1.00 94.38 75 LYS A CA 1
ATOM 515 C C . LYS A 1 75 ? 3.719 -1.913 3.571 1.00 94.38 75 LYS A C 1
ATOM 517 O O . LYS A 1 75 ? 4.760 -2.340 3.072 1.00 94.38 75 LYS A O 1
ATOM 522 N N . LYS A 1 76 ? 2.523 -2.206 3.074 1.00 96.50 76 LYS A N 1
ATOM 523 C CA . LYS A 1 76 ? 2.347 -2.945 1.815 1.00 96.50 76 LYS A CA 1
ATOM 524 C C . LYS A 1 76 ? 2.378 -1.961 0.663 1.00 96.50 76 LYS A C 1
ATOM 526 O O . LYS A 1 76 ? 1.831 -0.868 0.796 1.00 96.50 76 LYS A O 1
ATOM 531 N N . PHE A 1 77 ? 2.990 -2.338 -0.449 1.00 97.88 77 PHE A N 1
ATOM 532 C CA . PHE A 1 77 ? 3.009 -1.498 -1.636 1.00 97.88 77 PHE A CA 1
ATOM 533 C C . PHE A 1 77 ? 2.693 -2.275 -2.909 1.00 97.88 77 PHE A C 1
ATOM 535 O O . PHE A 1 77 ? 2.888 -3.491 -2.987 1.00 97.88 77 PHE A O 1
ATOM 542 N N . GLY A 1 78 ? 2.240 -1.521 -3.904 1.00 97.81 78 GLY A N 1
ATOM 543 C CA . GLY A 1 78 ? 1.990 -1.952 -5.267 1.00 97.81 78 GLY A CA 1
ATOM 544 C C . GLY A 1 78 ? 2.478 -0.879 -6.232 1.00 97.81 78 GLY A C 1
ATOM 545 O O . GLY A 1 78 ? 2.283 0.314 -5.998 1.00 97.81 78 GLY A O 1
ATOM 546 N N . TYR A 1 79 ? 3.129 -1.296 -7.309 1.00 97.88 79 TYR A N 1
ATOM 547 C CA . TYR A 1 79 ? 3.645 -0.403 -8.339 1.00 97.88 79 TYR A CA 1
ATOM 548 C C . TYR A 1 79 ? 3.417 -1.002 -9.723 1.00 97.88 79 TYR A C 1
ATOM 550 O O . TYR A 1 79 ? 3.805 -2.140 -9.970 1.00 97.88 79 TYR A O 1
ATOM 558 N N . VAL A 1 80 ? 2.816 -0.238 -10.631 1.00 95.75 80 VAL A N 1
ATOM 559 C CA . VAL A 1 80 ? 2.682 -0.622 -12.040 1.00 95.75 80 VAL A CA 1
ATOM 560 C C . VAL A 1 80 ? 3.873 -0.055 -12.810 1.00 95.75 80 VAL A C 1
ATOM 562 O O . VAL A 1 80 ? 4.135 1.144 -12.747 1.00 95.75 80 VAL A O 1
ATOM 565 N N . GLN A 1 81 ? 4.582 -0.902 -13.552 1.00 93.44 81 GLN A N 1
ATOM 566 C CA . GLN A 1 81 ? 5.743 -0.515 -14.351 1.00 93.44 81 GLN A CA 1
ATOM 567 C C . GLN A 1 81 ? 5.429 0.678 -15.259 1.00 93.44 81 GLN A C 1
ATOM 569 O O . GLN A 1 81 ? 4.446 0.659 -16.004 1.00 93.44 81 GLN A O 1
ATOM 574 N N . GLY A 1 82 ? 6.291 1.697 -15.233 1.00 89.06 82 GLY A N 1
ATOM 575 C CA . GLY A 1 82 ? 6.120 2.905 -16.034 1.00 89.06 82 GLY A CA 1
ATOM 576 C C . GLY A 1 82 ? 5.061 3.883 -15.514 1.00 89.06 82 GLY A C 1
ATOM 577 O O . GLY A 1 82 ? 4.852 4.915 -16.153 1.00 89.06 82 GLY A O 1
ATOM 578 N N . GLN A 1 83 ? 4.405 3.610 -14.380 1.00 86.25 83 GLN A N 1
ATOM 579 C CA . GLN A 1 83 ? 3.593 4.607 -13.675 1.00 86.25 83 GLN A CA 1
ATOM 580 C C . GLN A 1 83 ? 4.440 5.449 -12.708 1.00 86.25 83 GLN A C 1
ATOM 582 O O . GLN A 1 83 ? 5.553 5.082 -12.338 1.00 86.25 83 GLN A O 1
ATOM 587 N N . GLY A 1 84 ? 3.928 6.626 -12.338 1.00 78.19 84 GLY A N 1
ATOM 588 C CA . GLY A 1 84 ? 4.654 7.585 -11.498 1.00 78.19 84 GLY A CA 1
ATOM 589 C C . GLY A 1 84 ? 4.588 7.269 -10.005 1.00 78.19 84 GLY A C 1
ATOM 590 O O . GLY A 1 84 ? 5.628 7.187 -9.352 1.00 78.19 84 GLY A O 1
ATOM 591 N N . ASP A 1 85 ? 3.383 7.065 -9.475 1.00 93.31 85 ASP A N 1
ATOM 592 C CA . ASP A 1 85 ? 3.165 6.979 -8.032 1.00 93.31 85 ASP 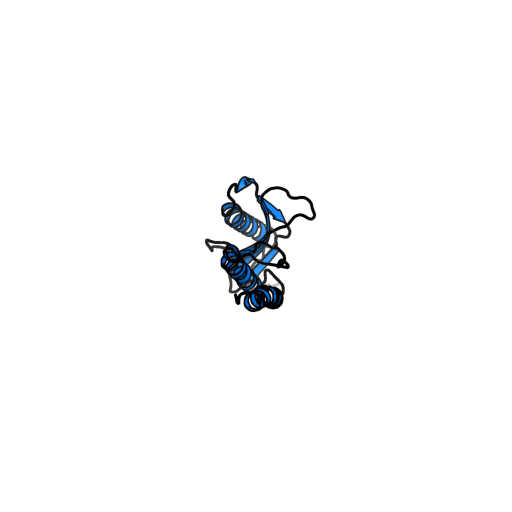A CA 1
ATOM 593 C C . ASP A 1 85 ? 2.816 5.548 -7.599 1.00 93.31 85 ASP A C 1
ATOM 595 O O . ASP A 1 85 ? 1.908 4.936 -8.168 1.00 93.31 85 ASP A O 1
ATOM 599 N N . PRO A 1 86 ? 3.507 4.994 -6.589 1.00 96.75 86 PRO A N 1
ATOM 600 C CA . PRO A 1 86 ? 3.141 3.712 -6.012 1.00 96.75 86 PRO A CA 1
ATOM 601 C C . PRO A 1 86 ? 1.924 3.848 -5.091 1.00 96.75 86 PRO A C 1
ATOM 603 O O . PRO A 1 86 ? 1.696 4.875 -4.448 1.00 96.75 86 PRO A O 1
ATOM 606 N N . VAL A 1 87 ? 1.184 2.755 -4.946 1.00 97.56 87 VAL A N 1
ATOM 607 C CA . VAL A 1 87 ? 0.150 2.611 -3.921 1.00 97.56 87 VAL A CA 1
ATOM 608 C C . VAL A 1 87 ? 0.811 2.067 -2.663 1.00 97.56 87 VAL A C 1
ATOM 610 O O . VAL A 1 87 ? 1.484 1.040 -2.719 1.00 97.56 87 VAL A O 1
ATOM 613 N N . ILE A 1 88 ? 0.628 2.737 -1.523 1.00 96.94 88 ILE A N 1
ATOM 614 C CA . ILE A 1 88 ? 1.204 2.322 -0.239 1.00 96.94 88 ILE A CA 1
ATOM 615 C C . ILE A 1 88 ? 0.104 2.290 0.815 1.00 96.94 88 ILE A C 1
ATOM 617 O O . ILE A 1 88 ? -0.499 3.314 1.126 1.00 96.94 88 ILE A O 1
ATOM 621 N N . PHE A 1 89 ? -0.117 1.111 1.386 1.00 96.88 89 PHE A N 1
ATOM 622 C CA . PHE A 1 89 ? -0.990 0.897 2.531 1.00 96.88 89 PHE A CA 1
ATOM 623 C C . PHE A 1 89 ? -0.147 0.763 3.795 1.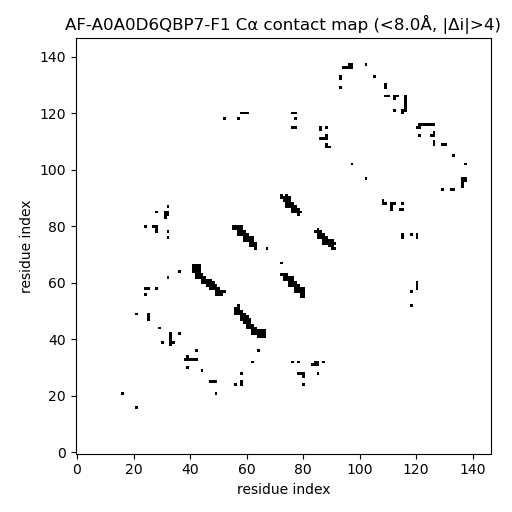00 96.88 89 PHE A C 1
ATOM 625 O O . PHE A 1 89 ? 0.814 -0.011 3.834 1.00 96.88 89 PHE A O 1
ATOM 632 N N . SER A 1 90 ? -0.509 1.485 4.856 1.00 92.44 90 SER A N 1
ATOM 633 C CA . SER A 1 90 ? 0.323 1.550 6.059 1.00 92.44 90 SER A CA 1
ATOM 634 C C . SER A 1 90 ? 0.498 0.217 6.798 1.00 92.44 90 SER A C 1
ATOM 636 O O . SER A 1 90 ? 1.426 0.089 7.594 1.00 92.44 90 SER A O 1
ATOM 638 N N . GLY A 1 91 ? -0.368 -0.773 6.553 1.00 88.44 91 GLY A N 1
ATOM 639 C CA . GLY A 1 91 ? -0.293 -2.089 7.196 1.00 88.44 91 GLY A CA 1
ATOM 640 C C . GLY A 1 91 ? -0.714 -2.085 8.667 1.00 88.44 91 GLY A C 1
ATOM 641 O O . GLY A 1 91 ? -0.630 -3.118 9.331 1.00 88.44 91 GLY A O 1
ATOM 642 N N . ARG A 1 92 ? -1.160 -0.938 9.194 1.00 89.19 92 ARG A N 1
ATOM 643 C CA . ARG A 1 92 ? -1.560 -0.801 10.594 1.00 89.19 92 ARG A CA 1
ATOM 644 C C . ARG A 1 92 ? -2.909 -1.500 10.842 1.00 89.19 92 ARG A C 1
ATOM 646 O O . ARG A 1 92 ? -3.823 -1.347 10.033 1.00 89.19 92 ARG A O 1
ATOM 653 N N . PRO A 1 93 ? -3.068 -2.257 11.940 1.00 90.75 93 PRO A N 1
ATOM 654 C CA . PRO A 1 93 ? -4.354 -2.858 12.281 1.00 90.75 93 PRO A CA 1
ATOM 655 C C . PRO A 1 93 ? -5.365 -1.781 12.693 1.00 90.75 93 PRO A C 1
ATOM 657 O O . PRO A 1 93 ? -4.986 -0.763 13.277 1.00 90.75 93 PRO A O 1
ATOM 660 N N . VAL A 1 94 ? -6.654 -2.025 12.438 1.00 92.06 94 VAL A N 1
ATOM 661 C CA . VAL A 1 94 ? -7.732 -1.141 12.907 1.00 92.06 94 VAL A CA 1
ATOM 662 C C . VAL A 1 94 ? -7.708 -1.094 14.447 1.00 92.06 94 VAL A C 1
ATOM 664 O O . VAL A 1 94 ? -7.780 -2.145 15.090 1.00 92.06 94 VAL A O 1
ATOM 667 N N . PRO A 1 95 ? -7.587 0.089 15.075 1.00 91.56 95 PRO A N 1
ATOM 668 C CA . PRO A 1 95 ? -7.496 0.215 16.520 1.00 91.56 95 PRO A CA 1
ATOM 669 C C . PRO A 1 95 ? -8.886 0.100 17.144 1.00 91.56 95 PRO A C 1
ATOM 671 O O . PRO A 1 95 ? -9.899 0.350 16.500 1.00 91.56 95 PRO A O 1
ATOM 674 N N . ALA A 1 96 ? -8.948 -0.176 18.447 1.00 90.75 96 ALA A N 1
ATOM 675 C CA . ALA A 1 96 ? -10.224 -0.238 19.164 1.00 90.75 96 ALA A CA 1
ATOM 676 C C . ALA A 1 96 ? -10.979 1.110 19.206 1.00 90.75 96 ALA A C 1
ATOM 678 O O . ALA A 1 96 ? -12.186 1.132 19.431 1.00 90.75 96 ALA A O 1
ATOM 679 N N . LYS A 1 97 ? -10.271 2.238 19.043 1.00 88.38 97 LYS A N 1
ATOM 680 C CA . LYS A 1 97 ? -10.828 3.599 19.019 1.00 88.38 97 LYS A CA 1
ATOM 681 C C . LYS A 1 97 ? -10.031 4.471 18.050 1.00 88.38 97 LYS A C 1
ATOM 683 O O . LYS A 1 97 ? -8.807 4.386 18.031 1.00 88.38 97 LYS A O 1
ATOM 688 N N . ILE A 1 98 ? -10.724 5.332 17.304 1.00 87.88 98 ILE A N 1
ATOM 689 C CA . ILE A 1 98 ? -10.130 6.296 16.365 1.00 87.88 98 ILE A CA 1
ATOM 690 C C . ILE A 1 98 ? -10.503 7.710 16.804 1.00 87.88 98 ILE A C 1
ATOM 692 O O . ILE A 1 98 ? -11.681 7.995 17.050 1.00 87.88 98 ILE A O 1
ATOM 696 N N . GLN A 1 99 ? -9.511 8.596 16.890 1.00 87.69 99 GLN A N 1
ATOM 697 C CA . GLN A 1 99 ? -9.754 9.998 17.213 1.00 87.69 99 GLN A CA 1
ATOM 698 C C . GLN A 1 99 ? -10.378 10.732 16.026 1.00 87.69 99 GLN A C 1
ATOM 700 O O . GLN A 1 99 ? -10.126 10.406 14.867 1.00 87.69 99 GLN A O 1
ATOM 705 N N . PHE A 1 100 ? -11.204 11.749 16.292 1.00 84.62 100 PHE A N 1
ATOM 706 C CA . PHE A 1 100 ? -11.949 12.431 15.226 1.00 84.62 100 PHE A CA 1
ATOM 707 C C . PHE A 1 100 ? -11.049 13.024 14.141 1.00 84.62 100 PHE A C 1
ATOM 709 O O . PHE A 1 100 ? -11.343 12.901 12.955 1.00 84.62 100 PHE A O 1
ATOM 716 N N . ASN A 1 101 ? -9.944 13.638 14.555 1.00 89.69 101 ASN A N 1
ATOM 717 C CA . ASN A 1 101 ? -8.962 14.249 13.666 1.00 89.69 101 ASN A CA 1
ATOM 718 C C . ASN A 1 101 ? -8.202 13.225 12.805 1.00 89.69 101 ASN A C 1
ATOM 720 O O . ASN A 1 101 ? -7.552 13.619 11.843 1.00 89.69 101 ASN A O 1
ATOM 724 N N . GLU A 1 102 ? -8.293 11.932 13.117 1.00 90.44 102 GLU A N 1
ATOM 725 C CA . GLU A 1 102 ? -7.612 10.859 12.392 1.00 90.44 102 GLU A CA 1
ATOM 726 C C . GLU A 1 102 ? -8.536 10.105 11.430 1.00 90.44 102 GLU A C 1
ATOM 728 O O . GLU A 1 102 ? -8.042 9.367 10.581 1.00 90.44 102 GLU A O 1
ATOM 733 N N . VAL A 1 103 ? -9.860 10.290 11.512 1.00 90.44 103 VAL A N 1
ATOM 734 C CA . VAL A 1 103 ? -10.845 9.534 10.709 1.00 90.44 103 VAL A CA 1
ATOM 735 C C . VAL A 1 103 ? -10.519 9.587 9.217 1.00 90.44 103 VAL A C 1
ATOM 737 O O . VAL A 1 103 ? -10.445 8.546 8.570 1.00 90.44 103 VAL A O 1
ATOM 740 N N . ASN A 1 104 ? -10.240 10.779 8.684 1.00 91.81 104 ASN A N 1
ATOM 741 C CA . ASN A 1 104 ? -9.897 10.937 7.269 1.00 91.81 104 ASN A CA 1
ATOM 742 C C . ASN A 1 104 ? -8.600 10.202 6.902 1.00 91.81 104 ASN A C 1
ATOM 744 O O . ASN A 1 104 ? -8.506 9.639 5.819 1.00 91.81 104 ASN A O 1
ATOM 748 N N . SER A 1 105 ? -7.615 10.160 7.805 1.00 93.81 105 SER A N 1
ATOM 749 C CA . SER A 1 105 ? -6.370 9.414 7.585 1.00 93.81 105 SER A CA 1
ATOM 750 C C . SER A 1 105 ? -6.616 7.903 7.522 1.00 93.81 105 SER A C 1
ATOM 752 O O . SER A 1 105 ? -6.007 7.210 6.710 1.00 93.81 105 SER A O 1
ATOM 754 N N . TRP A 1 106 ? -7.531 7.376 8.341 1.00 94.25 106 TRP A N 1
ATOM 755 C CA . TRP A 1 106 ? -7.923 5.963 8.300 1.00 94.25 106 TRP A CA 1
ATOM 756 C C . TRP A 1 106 ? -8.701 5.590 7.041 1.00 94.25 106 TRP A C 1
ATOM 758 O O . TRP A 1 106 ? -8.386 4.569 6.439 1.00 94.25 106 TRP A O 1
ATOM 768 N N . LEU A 1 107 ? -9.657 6.423 6.622 1.00 93.06 107 LEU A N 1
ATOM 769 C CA . LEU A 1 107 ? -10.427 6.202 5.393 1.00 93.06 107 LEU A CA 1
ATOM 770 C C . LEU A 1 107 ? -9.544 6.300 4.141 1.00 93.06 107 LEU A C 1
ATOM 772 O O . LEU A 1 107 ? -9.627 5.463 3.249 1.00 93.06 107 LEU A O 1
ATOM 776 N N . ASN A 1 108 ? -8.650 7.288 4.085 1.00 94.25 108 ASN A N 1
ATOM 777 C CA . ASN A 1 108 ? -7.738 7.438 2.952 1.00 94.25 108 ASN A CA 1
ATOM 778 C C . ASN A 1 108 ? -6.749 6.270 2.856 1.00 94.25 108 ASN A C 1
ATOM 780 O O . ASN A 1 108 ? -6.442 5.818 1.757 1.00 94.25 108 ASN A O 1
ATOM 784 N N . ASP A 1 109 ? -6.259 5.772 3.995 1.00 94.38 109 ASP A N 1
ATOM 785 C CA . ASP A 1 109 ? -5.383 4.600 4.027 1.00 94.38 109 ASP A CA 1
ATOM 786 C C . ASP A 1 109 ? -6.144 3.319 3.653 1.00 94.38 109 ASP A C 1
ATOM 788 O O . ASP A 1 109 ? -5.601 2.490 2.932 1.00 94.38 109 ASP A O 1
ATOM 792 N N . SER A 1 110 ? -7.415 3.160 4.050 1.00 94.31 110 SER A N 1
ATOM 793 C CA . SER A 1 110 ? -8.198 1.971 3.683 1.00 94.31 110 SER A CA 1
ATOM 794 C C . SER A 1 110 ? -8.462 1.874 2.182 1.00 94.31 110 SER A C 1
ATOM 796 O O . SER A 1 11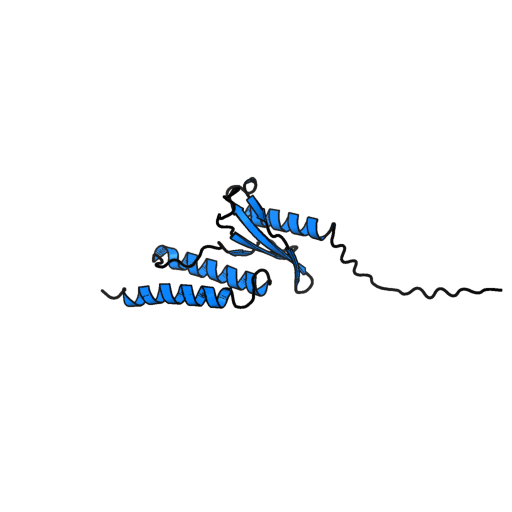0 ? -8.433 0.771 1.649 1.00 94.31 110 SER A O 1
ATOM 798 N N . ILE A 1 111 ? -8.646 2.999 1.484 1.00 95.06 111 ILE A N 1
ATOM 799 C CA . ILE A 1 111 ? -8.777 3.018 0.015 1.00 95.06 111 ILE A CA 1
ATOM 800 C C . ILE A 1 111 ? -7.502 2.482 -0.655 1.00 95.06 111 ILE A C 1
ATOM 802 O O . ILE A 1 111 ? -7.575 1.783 -1.657 1.00 95.06 111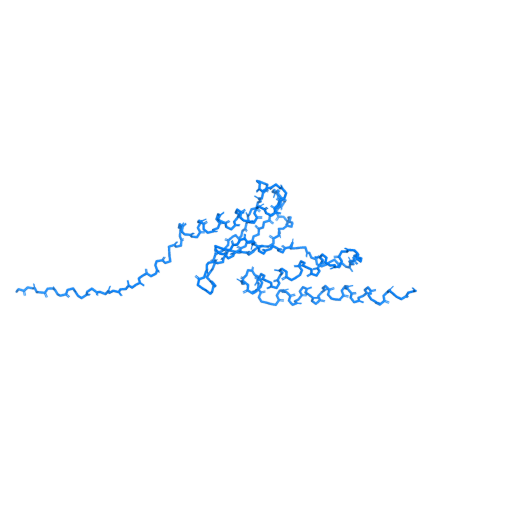 ILE A O 1
ATOM 806 N N . LYS A 1 112 ? -6.317 2.702 -0.066 1.00 97.25 112 LYS A N 1
ATOM 807 C CA . LYS A 1 112 ? -5.074 2.116 -0.599 1.00 97.25 112 LYS A CA 1
ATOM 808 C C . LYS A 1 112 ? -5.067 0.598 -0.536 1.00 97.25 112 LYS A C 1
ATOM 810 O O . LYS A 1 112 ? -4.420 -0.036 -1.357 1.00 97.25 112 LYS A O 1
ATOM 815 N N . LEU A 1 113 ? -5.784 0.003 0.410 1.00 96.56 113 LEU A N 1
ATOM 816 C CA . LEU A 1 113 ? -5.925 -1.446 0.473 1.00 96.56 113 LEU A CA 1
ATOM 817 C C . LEU A 1 113 ? -6.839 -1.985 -0.638 1.00 96.56 113 LEU A C 1
ATOM 819 O O . LEU A 1 113 ? -6.580 -3.079 -1.129 1.00 96.56 113 LEU A O 1
ATOM 823 N N . GLU A 1 114 ? -7.857 -1.219 -1.042 1.00 96.62 114 GLU A N 1
ATOM 824 C CA . GLU A 1 114 ? -8.702 -1.505 -2.211 1.00 96.62 114 GLU A CA 1
ATOM 825 C C . GLU A 1 114 ? -7.868 -1.477 -3.497 1.00 96.62 114 GLU A C 1
ATOM 827 O O . GLU A 1 114 ? -7.804 -2.486 -4.195 1.00 96.62 114 GLU A O 1
ATOM 832 N N . ASP A 1 115 ? -7.120 -0.389 -3.725 1.00 96.56 115 ASP A N 1
ATOM 833 C CA . ASP A 1 115 ? -6.201 -0.240 -4.863 1.00 96.56 115 ASP A CA 1
ATOM 834 C C . ASP A 1 115 ? -5.220 -1.437 -4.944 1.00 96.56 115 ASP A C 1
ATOM 836 O O . ASP A 1 115 ? -5.033 -2.052 -5.994 1.00 96.56 115 ASP A O 1
ATOM 840 N N . LEU A 1 116 ? -4.610 -1.828 -3.815 1.00 97.38 116 LEU A N 1
ATOM 841 C CA . LEU A 1 116 ? -3.699 -2.980 -3.761 1.00 97.38 116 LEU A CA 1
ATOM 842 C C . LEU A 1 116 ? -4.395 -4.317 -4.044 1.00 97.38 116 LEU A C 1
ATOM 844 O O . LEU A 1 116 ? -3.752 -5.235 -4.557 1.00 97.38 116 LEU A O 1
ATOM 848 N N . GLU A 1 117 ? -5.667 -4.465 -3.681 1.00 96.81 117 GLU A N 1
ATOM 849 C CA . GLU A 1 117 ? -6.449 -5.672 -3.953 1.00 96.81 117 GLU A CA 1
ATOM 850 C C . GLU A 1 117 ? -6.778 -5.782 -5.445 1.00 96.81 117 GLU A C 1
ATOM 852 O O . GLU A 1 117 ? -6.602 -6.854 -6.030 1.00 96.81 117 GLU A O 1
ATOM 857 N N . GLU A 1 118 ? -7.166 -4.674 -6.080 1.00 95.12 118 GLU A N 1
ATOM 858 C CA . GLU A 1 118 ? -7.391 -4.596 -7.529 1.00 95.12 118 GLU A CA 1
ATOM 859 C C . GLU A 1 118 ? -6.114 -4.894 -8.319 1.00 95.12 118 GLU A C 1
ATOM 861 O O . GLU A 1 118 ? -6.150 -5.625 -9.311 1.00 95.12 118 GLU A O 1
ATOM 866 N N . MET A 1 119 ? -4.969 -4.413 -7.827 1.00 95.19 119 MET A N 1
ATOM 867 C CA . MET A 1 119 ? -3.649 -4.716 -8.383 1.00 95.19 119 MET A CA 1
ATOM 868 C C . MET A 1 119 ? -3.206 -6.172 -8.168 1.00 95.19 119 MET A C 1
ATOM 870 O O . MET A 1 119 ? -2.212 -6.605 -8.753 1.00 95.19 119 MET A O 1
ATOM 874 N N . GLY A 1 120 ? -3.893 -6.941 -7.318 1.00 95.62 120 GLY A N 1
ATOM 875 C CA . GLY A 1 120 ? -3.506 -8.305 -6.946 1.00 95.62 120 GLY A CA 1
ATOM 876 C C . GLY A 1 120 ? -2.327 -8.383 -5.969 1.00 95.62 120 GLY A C 1
ATOM 877 O O . GLY A 1 120 ? -1.732 -9.448 -5.814 1.00 95.62 120 GLY A O 1
ATOM 878 N N . CYS A 1 121 ? -1.979 -7.279 -5.303 1.00 96.69 121 CYS A N 1
ATOM 879 C CA . CYS A 1 121 ? -0.922 -7.220 -4.290 1.00 96.69 121 CYS A CA 1
ATOM 880 C C . CYS A 1 121 ? -1.364 -7.726 -2.912 1.00 96.69 121 CYS A C 1
ATOM 882 O O . CYS A 1 121 ? -0.523 -8.019 -2.059 1.00 96.69 121 CYS A O 1
ATOM 884 N N . VAL A 1 122 ? -2.671 -7.850 -2.686 1.00 96.31 122 VAL A N 1
ATOM 885 C CA . VAL A 1 122 ? -3.252 -8.504 -1.508 1.00 96.31 122 VAL A CA 1
ATOM 886 C C . VAL A 1 122 ? -4.359 -9.480 -1.927 1.00 96.31 122 VAL A C 1
ATOM 888 O O . VAL A 1 122 ? -4.906 -9.353 -3.024 1.00 96.31 122 VAL A O 1
ATOM 891 N N . PRO A 1 123 ? -4.702 -10.480 -1.092 1.00 95.88 123 PRO A N 1
ATOM 892 C CA . PRO A 1 123 ? -5.796 -11.401 -1.390 1.00 95.88 123 PRO A CA 1
ATOM 893 C C . PRO A 1 123 ? -7.142 -10.684 -1.538 1.00 95.88 123 PRO A C 1
ATOM 895 O O . PRO A 1 123 ? -7.412 -9.720 -0.826 1.00 95.88 123 PRO A O 1
ATOM 898 N N . LYS A 1 124 ? -8.025 -11.215 -2.389 1.00 95.62 124 LYS A N 1
ATOM 899 C CA . LYS A 1 124 ? -9.397 -10.704 -2.524 1.00 95.62 124 LYS A CA 1
ATOM 900 C C . LYS A 1 124 ? -10.165 -10.767 -1.201 1.00 95.62 124 LYS A C 1
ATOM 902 O O . LYS A 1 124 ? -10.078 -11.764 -0.484 1.00 95.62 124 LYS A O 1
ATOM 907 N N . GLY A 1 125 ? -10.953 -9.733 -0.915 1.00 95.06 125 GLY A N 1
ATOM 908 C CA . GLY A 1 125 ? -11.719 -9.577 0.322 1.00 95.06 125 GLY A CA 1
ATOM 909 C C . GLY A 1 125 ? -10.919 -9.014 1.502 1.00 95.06 125 GLY A C 1
ATOM 910 O O . GLY A 1 125 ? -11.497 -8.809 2.571 1.00 95.06 125 GLY A O 1
ATOM 911 N N . THR A 1 126 ? -9.623 -8.732 1.328 1.00 95.31 126 THR A N 1
ATOM 912 C CA . THR A 1 126 ? -8.788 -8.112 2.367 1.00 95.31 126 THR A CA 1
ATOM 913 C C . THR A 1 126 ? -9.291 -6.707 2.681 1.00 95.31 126 THR A C 1
ATOM 915 O O . THR A 1 126 ? -9.456 -6.365 3.854 1.00 95.31 126 THR A O 1
ATOM 918 N N . TYR A 1 127 ? -9.593 -5.914 1.649 1.00 95.44 127 TYR A N 1
ATOM 919 C CA . TYR A 1 127 ? -10.161 -4.581 1.819 1.00 95.44 127 TYR A CA 1
ATOM 920 C C . TYR A 1 127 ? -11.532 -4.634 2.491 1.00 95.44 127 TYR A C 1
ATOM 922 O O . TYR A 1 127 ? -11.751 -3.935 3.477 1.00 95.44 127 TYR A O 1
ATOM 930 N N . HIS A 1 128 ? -12.429 -5.500 2.011 1.00 95.50 128 HIS A N 1
ATOM 931 C CA . HIS A 1 128 ? -13.779 -5.631 2.561 1.00 95.50 128 HIS A CA 1
ATOM 932 C C . HIS A 1 128 ? -13.751 -5.904 4.068 1.00 95.50 128 HIS A C 1
ATOM 934 O O . HIS A 1 128 ? -14.347 -5.160 4.843 1.00 95.50 128 HIS A O 1
ATOM 940 N N . HIS A 1 129 ? -12.995 -6.919 4.492 1.00 95.69 129 HIS A N 1
ATOM 941 C CA . HIS A 1 129 ? -12.867 -7.271 5.904 1.00 95.69 129 HIS A CA 1
ATOM 942 C C . HIS A 1 129 ? -12.278 -6.122 6.740 1.00 95.69 129 HIS A C 1
ATOM 944 O O . HIS A 1 129 ? -12.776 -5.811 7.822 1.00 95.69 129 HIS A O 1
ATOM 950 N N . TYR A 1 130 ? -11.231 -5.461 6.241 1.00 95.50 130 TYR A N 1
ATOM 951 C CA . TYR A 1 130 ? -10.628 -4.322 6.932 1.00 95.50 130 TYR A CA 1
ATOM 952 C C . TYR A 1 130 ? -11.604 -3.142 7.059 1.00 95.50 130 TYR A C 1
ATOM 954 O O . TYR A 1 130 ? -11.722 -2.533 8.123 1.00 95.50 130 TYR A O 1
ATOM 962 N N . ASN A 1 131 ? -12.343 -2.839 5.991 1.00 94.25 131 ASN A N 1
ATOM 963 C CA . ASN A 1 131 ? -13.316 -1.755 5.953 1.00 94.25 131 ASN A CA 1
ATOM 964 C C . ASN A 1 131 ? -14.520 -2.032 6.867 1.00 94.25 131 ASN A C 1
ATOM 966 O O . ASN A 1 131 ? -15.006 -1.122 7.532 1.00 94.25 131 ASN A O 1
ATOM 970 N N . GLU A 1 132 ? -14.982 -3.281 6.972 1.00 94.88 132 GLU A N 1
ATOM 971 C CA . GLU A 1 132 ? -16.012 -3.671 7.944 1.00 94.88 132 GLU A CA 1
ATOM 972 C C . GLU A 1 132 ? -15.569 -3.393 9.385 1.00 94.88 132 GLU A C 1
ATOM 974 O O . GLU A 1 132 ? -16.315 -2.781 10.152 1.00 94.88 132 GLU A O 1
ATOM 979 N N . GLN A 1 133 ? -14.342 -3.780 9.747 1.00 94.50 133 GLN A N 1
ATOM 980 C CA . GLN A 1 133 ? -13.779 -3.499 11.071 1.00 94.50 133 GLN A CA 1
ATOM 981 C C . GLN A 1 133 ? -13.660 -1.993 11.327 1.00 94.50 133 GLN A C 1
ATOM 983 O O . GLN A 1 133 ? -14.051 -1.506 12.391 1.00 94.50 133 GLN A O 1
ATOM 988 N N . LEU A 1 134 ? -13.162 -1.242 10.342 1.00 93.94 134 LEU A N 1
ATOM 989 C CA . LEU A 1 134 ? -13.042 0.209 10.430 1.00 93.94 134 LEU A CA 1
ATOM 990 C C . LEU A 1 134 ? -14.412 0.867 10.640 1.00 93.94 134 LEU A C 1
ATOM 992 O O . LEU A 1 134 ? -14.581 1.670 11.560 1.00 93.94 134 LEU A O 1
ATOM 996 N N . ASN A 1 135 ? -15.416 0.473 9.856 1.00 91.81 135 ASN A N 1
ATOM 997 C CA . ASN A 1 135 ? -16.777 0.990 9.968 1.00 91.81 135 ASN A CA 1
ATOM 998 C C . ASN A 1 135 ? -17.416 0.677 11.323 1.00 91.81 135 ASN A C 1
ATOM 1000 O O . ASN A 1 135 ? -18.108 1.534 11.868 1.00 91.81 135 ASN A O 1
ATOM 1004 N N . GLN A 1 136 ? -17.159 -0.493 11.915 1.00 92.62 136 GLN A N 1
ATOM 1005 C CA . GLN A 1 136 ? -17.644 -0.813 13.264 1.00 92.62 136 GLN A CA 1
ATOM 1006 C C . GLN A 1 136 ? -17.083 0.153 14.316 1.00 92.62 136 GLN A C 1
ATOM 1008 O O . GLN A 1 136 ? -17.836 0.665 15.148 1.00 92.62 136 GLN A O 1
ATOM 1013 N N . VAL A 1 137 ? -15.784 0.454 14.261 1.00 91.00 137 VAL A N 1
ATOM 1014 C CA . VAL A 1 137 ? -15.133 1.392 15.193 1.00 91.00 137 VAL A CA 1
ATOM 1015 C C . VAL A 1 137 ? -15.652 2.819 14.991 1.00 91.00 137 VAL A C 1
ATOM 1017 O O . VAL A 1 137 ? -15.946 3.525 15.961 1.00 91.00 137 VAL A O 1
ATOM 1020 N N . LEU A 1 138 ? -15.835 3.240 13.738 1.00 88.31 138 LEU A N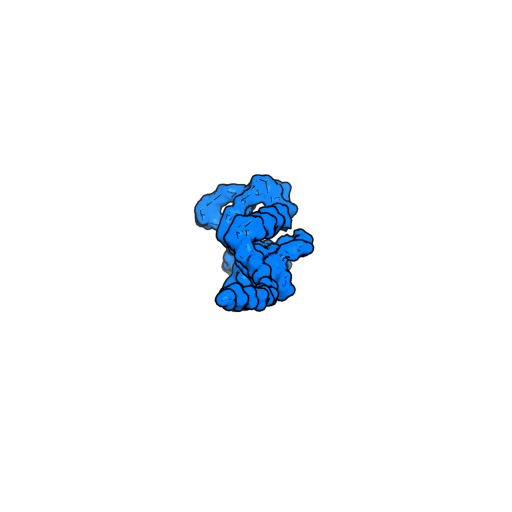 1
ATOM 1021 C CA . LEU A 1 138 ? -16.401 4.550 13.407 1.00 88.31 138 LEU A CA 1
ATOM 1022 C C . LEU A 1 138 ? -17.880 4.668 13.822 1.00 88.31 138 LEU A C 1
ATOM 1024 O O . LEU A 1 138 ? -18.299 5.718 14.315 1.00 88.31 138 LEU A O 1
ATOM 1028 N N . ALA A 1 139 ? -18.664 3.595 13.698 1.00 84.69 139 ALA A N 1
ATOM 1029 C CA . ALA A 1 139 ? -20.068 3.554 14.105 1.00 84.69 139 ALA A CA 1
ATOM 1030 C C . ALA A 1 139 ? -20.235 3.597 15.630 1.00 84.69 139 ALA A C 1
ATOM 1032 O O . ALA A 1 139 ? -21.087 4.341 16.121 1.00 84.69 139 ALA A O 1
ATOM 1033 N N . GLN A 1 140 ? -19.396 2.888 16.396 1.00 78.19 140 GLN A N 1
ATOM 1034 C CA . GLN A 1 140 ? -19.393 2.989 17.863 1.00 78.19 140 GLN A CA 1
ATOM 1035 C C . GLN A 1 140 ? -19.210 4.440 18.312 1.00 78.19 140 GLN A C 1
ATOM 1037 O O . GLN A 1 140 ? -19.912 4.917 19.199 1.00 78.19 140 GLN A O 1
ATOM 1042 N N . ARG A 1 141 ? -18.338 5.196 17.640 1.00 67.19 141 ARG A N 1
ATOM 1043 C CA . ARG A 1 141 ? -18.168 6.624 17.918 1.00 67.19 141 ARG A CA 1
ATOM 1044 C C . ARG A 1 141 ? -19.442 7.439 17.665 1.00 67.19 141 ARG A C 1
ATOM 1046 O O . ARG A 1 141 ? -19.729 8.333 18.457 1.00 67.19 141 ARG A O 1
ATOM 1053 N N . SER A 1 142 ? -20.208 7.143 16.612 1.00 58.22 142 SER A N 1
ATOM 1054 C CA . SER A 1 142 ? -21.480 7.838 16.349 1.00 58.22 142 SER A CA 1
ATOM 1055 C C . SER A 1 142 ? -22.517 7.623 17.463 1.00 58.22 142 SER A C 1
ATOM 1057 O O . SER A 1 142 ? -23.266 8.542 17.779 1.00 58.22 142 SER A O 1
ATOM 1059 N N . GLN A 1 143 ? -22.502 6.460 18.128 1.00 56.31 143 GLN A N 1
ATOM 1060 C CA . GLN A 1 143 ? -23.400 6.152 19.249 1.00 56.31 143 GLN A CA 1
ATOM 1061 C C . GLN A 1 143 ? -23.028 6.863 20.558 1.00 56.31 143 GLN A C 1
ATOM 1063 O O . GLN A 1 143 ? -23.912 7.142 21.361 1.00 56.31 143 GLN A O 1
ATOM 1068 N N . PHE A 1 144 ? -21.752 7.197 20.774 1.00 54.97 144 PHE A N 1
ATOM 1069 C CA . PHE A 1 144 ? -21.298 7.927 21.970 1.00 54.97 144 PHE A CA 1
ATOM 1070 C C . PHE A 1 144 ? -21.177 9.448 21.753 1.00 54.97 144 PHE A C 1
ATOM 1072 O O . PHE A 1 144 ? -20.735 10.165 22.648 1.00 54.97 144 PHE A O 1
ATOM 1079 N N . GLY A 1 145 ? -21.554 9.939 20.566 1.00 47.88 145 GLY A N 1
ATOM 1080 C CA . GLY A 1 145 ? -21.422 11.331 20.125 1.00 47.88 145 GLY A CA 1
ATOM 1081 C C . GLY A 1 145 ? -22.693 12.181 20.210 1.00 47.88 145 GLY A C 1
ATOM 1082 O O . GLY A 1 145 ? -22.768 13.189 19.514 1.00 47.88 145 GLY A O 1
ATOM 1083 N N . VAL A 1 146 ? -23.679 11.799 21.026 1.00 42.38 146 VAL A N 1
ATOM 1084 C CA . VAL A 1 146 ? -24.783 12.684 21.435 1.00 42.38 146 VAL A CA 1
ATOM 1085 C C . VAL A 1 146 ? -24.601 13.087 22.899 1.00 42.38 146 VAL A C 1
ATOM 1087 O O . VAL A 1 146 ? -24.910 12.321 23.809 1.00 42.38 146 VAL A O 1
ATOM 1090 N N . ASN A 1 147 ? -24.071 14.294 23.101 1.00 37.91 147 ASN A N 1
ATOM 1091 C CA . ASN A 1 147 ? -24.350 15.164 24.246 1.00 37.91 147 ASN A CA 1
ATOM 1092 C C . ASN A 1 147 ? -24.551 16.579 23.711 1.00 37.91 147 ASN A C 1
ATOM 1094 O O . ASN A 1 147 ? -23.658 17.032 22.959 1.00 37.91 147 ASN A O 1
#

Radius of gyration: 21.81 Å; Cα contacts (8 Å, |Δi|>4): 177; chains: 1; bounding box: 45×52×76 Å

Nearest PDB structures (foldseek):
  6c0m-assembly1_A  TM=7.072E-01  e=2.571E+00  Human respirovirus 3
  2lnj-assembly1_A  TM=5.690E-01  e=2.025E+00  Synechocystis sp. PCC 6803
  7brs-assembly2_B  TM=4.628E-01  e=6.145E-01  Escherichia coli K-12
  7brs-assembly4_D  TM=4.727E-01  e=7.349E-01  Escherichia coli K-12
  4rth-assembly1_A  TM=5.853E-01  e=4.667E+00  Zea mays